Protein AF-A0AAW8AWY0-F1 (afdb_monomer)

Solvent-accessible surface area (backbone atoms only — not comparable to full-atom values): 8667 Å² total; per-residue (Å²): 107,70,68,59,27,52,51,49,50,51,48,31,72,71,70,69,56,90,53,89,58,46,64,60,28,47,52,52,50,51,52,54,46,48,56,60,53,66,75,38,95,44,86,82,72,55,54,75,87,51,47,62,56,54,51,49,51,52,47,52,49,53,52,49,50,54,49,33,58,76,64,73,65,57,78,96,64,55,76,68,54,50,47,51,55,49,53,53,48,52,55,51,47,52,66,78,65,65,70,60,69,65,55,56,53,52,51,52,51,51,53,52,52,46,49,75,68,49,43,66,62,51,43,54,48,49,55,64,54,53,59,71,55,88,72,52,74,68,56,52,53,53,52,52,70,70,73,110

Radius of gyration: 22.96 Å; Cα contacts (8 Å, |Δi|>4): 64; chains: 1; bounding box: 56×47×46 Å

Secondary structure (DSSP, 8-state):
-HHHHHHHHHHHHHH----TTHHHHHHHHHHHHHHHHHTSSSGGGS-HHHHHHHHHHHHHHHHHHHHHHHTT-SPP--HHHHHHHHHHHHHHHHHHT---HHHHHHHHHHHHHHHHHHHHHHIIIIIIIGGGS---HHHHHHHHHHH-

pLDDT: mean 85.55, std 5.66, range [60.62, 96.88]

Sequence (148 aa):
TDEKARAVLTKYIQTKQQTPEVVPALASMTDHLGERVSSYSNLKDIPEAAISEIRNDMYLSTTTFKRLDKADALPKMDDSQKKLVKDYRSSLDSFLQYIPNWVKVAVALALGLGTMVGWKRIVVTVGERIGKHHMTYGQGMSAELVAM

InterPro domains:
  IPR001204 Phosphate transporter [PF01384] (98-147)

Structure (mmCIF, N/CA/C/O backbone):
data_AF-A0AAW8AWY0-F1
#
_entry.id   AF-A0AAW8AWY0-F1
#
loop_
_atom_site.group_PDB
_atom_site.id
_atom_site.type_symbol
_atom_site.label_atom_id
_atom_site.label_alt_id
_atom_site.label_comp_id
_atom_site.label_asym_id
_atom_site.label_entity_id
_atom_site.label_seq_id
_atom_site.pdbx_PDB_ins_code
_atom_site.Cartn_x
_atom_site.Cartn_y
_atom_site.Cartn_z
_atom_site.occupancy
_atom_site.B_iso_or_equiv
_atom_site.auth_seq_id
_atom_site.auth_comp_id
_atom_site.auth_asym_id
_atom_site.auth_atom_id
_atom_site.pdbx_PDB_model_num
ATOM 1 N N . THR A 1 1 ? -23.766 0.420 8.494 1.00 60.62 1 THR A N 1
ATOM 2 C CA . THR A 1 1 ? -23.969 0.271 7.042 1.00 60.62 1 THR A CA 1
ATOM 3 C C . THR A 1 1 ? -22.631 0.421 6.364 1.00 60.62 1 THR A C 1
ATOM 5 O O . THR A 1 1 ? -21.885 1.326 6.737 1.00 60.62 1 THR A O 1
ATOM 8 N N . ASP A 1 2 ? -22.340 -0.444 5.395 1.00 75.94 2 ASP A N 1
ATOM 9 C CA . ASP A 1 2 ? -21.069 -0.481 4.653 1.00 75.94 2 ASP A CA 1
ATOM 10 C C . ASP A 1 2 ? -20.654 0.887 4.121 1.00 75.94 2 ASP A C 1
ATOM 12 O O . ASP A 1 2 ? -19.499 1.285 4.225 1.00 75.94 2 ASP A O 1
ATOM 16 N N . GLU A 1 3 ? -21.618 1.669 3.645 1.00 83.38 3 GLU A N 1
ATOM 17 C CA . GLU A 1 3 ? -21.377 3.000 3.095 1.00 83.38 3 GLU A CA 1
ATOM 18 C C . GLU A 1 3 ? -20.806 3.989 4.128 1.00 83.38 3 GLU A C 1
ATOM 20 O O . GLU A 1 3 ? -19.878 4.743 3.834 1.00 83.38 3 GLU A O 1
ATOM 25 N N . LYS A 1 4 ? -21.294 3.936 5.378 1.00 86.12 4 LYS A N 1
ATOM 26 C CA . LYS A 1 4 ? -20.761 4.760 6.476 1.00 86.12 4 LYS A CA 1
ATOM 27 C C . LYS A 1 4 ? -19.348 4.319 6.851 1.00 86.12 4 LYS A C 1
ATOM 29 O O . LYS A 1 4 ? -18.485 5.171 7.045 1.00 86.12 4 LYS A O 1
ATOM 34 N N . ALA A 1 5 ? -19.101 3.008 6.9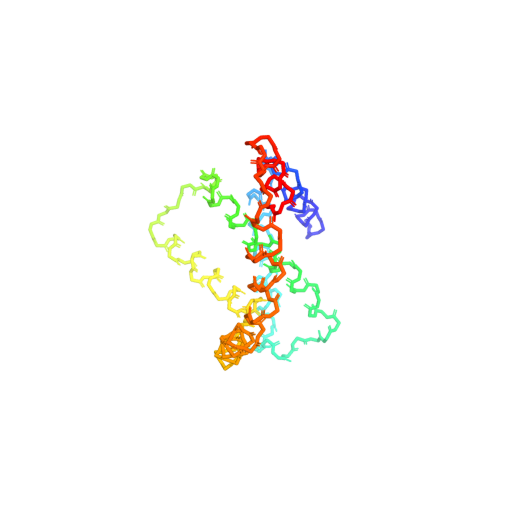14 1.00 87.25 5 ALA A N 1
ATOM 35 C CA . ALA A 1 5 ? -17.771 2.476 7.198 1.00 87.25 5 ALA A CA 1
ATOM 36 C C . ALA A 1 5 ? -16.768 2.891 6.107 1.00 87.25 5 ALA A C 1
ATOM 38 O O . ALA A 1 5 ? -15.713 3.441 6.420 1.00 87.25 5 ALA A O 1
ATOM 39 N N . ARG A 1 6 ? -17.136 2.752 4.826 1.00 88.94 6 ARG A N 1
ATOM 40 C CA . ARG A 1 6 ? -16.332 3.222 3.686 1.00 88.94 6 ARG A CA 1
ATOM 41 C C . ARG A 1 6 ? -16.022 4.713 3.777 1.00 88.94 6 ARG A C 1
ATOM 43 O O . ARG A 1 6 ? -14.871 5.100 3.575 1.00 88.94 6 ARG A O 1
ATOM 50 N N . ALA A 1 7 ? -17.008 5.551 4.101 1.00 90.56 7 ALA A N 1
ATOM 51 C CA . ALA A 1 7 ? -16.816 6.996 4.213 1.00 90.56 7 ALA A CA 1
ATOM 52 C C . ALA A 1 7 ? -15.829 7.370 5.334 1.00 90.56 7 ALA A C 1
ATOM 54 O O . ALA A 1 7 ? -14.912 8.164 5.109 1.00 90.56 7 ALA A O 1
ATOM 55 N N . VAL A 1 8 ? -15.967 6.760 6.517 1.00 89.31 8 VAL A N 1
ATOM 56 C CA . VAL A 1 8 ? -15.067 6.982 7.664 1.00 89.31 8 VAL A CA 1
ATOM 57 C C . VAL A 1 8 ? -13.635 6.568 7.324 1.00 89.31 8 VAL A C 1
ATOM 59 O O . VAL A 1 8 ? -12.696 7.338 7.540 1.00 89.31 8 VAL A O 1
ATOM 62 N N . LEU A 1 9 ? -13.458 5.383 6.735 1.00 88.56 9 LEU A N 1
ATOM 63 C CA . LEU A 1 9 ? -12.139 4.853 6.387 1.00 88.56 9 LEU A CA 1
ATOM 64 C C . LEU A 1 9 ? -11.484 5.647 5.250 1.00 88.56 9 LEU A C 1
ATOM 66 O O . LEU A 1 9 ? -10.297 5.962 5.316 1.00 88.56 9 LEU A O 1
ATOM 70 N N . THR A 1 10 ? -12.261 6.069 4.250 1.00 89.88 10 THR A N 1
ATOM 71 C CA . THR A 1 10 ? -11.778 6.946 3.172 1.00 89.88 10 THR A CA 1
ATOM 72 C C . THR A 1 10 ? -11.307 8.287 3.727 1.00 89.88 10 THR A C 1
ATOM 74 O O . THR A 1 10 ? -10.206 8.737 3.402 1.00 89.88 10 THR A O 1
ATOM 77 N N . LYS A 1 11 ? -12.090 8.901 4.623 1.00 90.62 11 LYS A N 1
ATOM 78 C CA . LYS A 1 11 ? -11.715 10.158 5.278 1.00 90.62 11 LYS A CA 1
ATOM 79 C C . LYS A 1 11 ? -10.432 9.994 6.087 1.00 90.62 11 LYS A C 1
ATOM 81 O O . LYS A 1 11 ? -9.531 10.814 5.946 1.00 90.62 11 LYS A O 1
ATOM 86 N N . TYR A 1 12 ? -10.298 8.910 6.852 1.00 88.38 12 TYR A N 1
ATOM 87 C CA . TYR A 1 12 ? -9.063 8.596 7.575 1.00 88.38 12 TYR A CA 1
ATOM 88 C C . TYR A 1 12 ? -7.855 8.454 6.633 1.00 88.38 12 TYR A C 1
ATOM 90 O O . TYR A 1 12 ? -6.772 8.979 6.907 1.00 88.38 12 TYR A O 1
ATOM 98 N N . ILE A 1 13 ? -8.028 7.798 5.482 1.00 87.25 13 ILE A N 1
ATOM 99 C CA . ILE A 1 13 ? -6.966 7.644 4.481 1.00 87.25 13 ILE A CA 1
ATOM 100 C C . ILE A 1 13 ? -6.573 8.992 3.845 1.00 87.25 13 ILE A C 1
ATOM 102 O O . ILE A 1 13 ? -5.401 9.212 3.525 1.00 87.25 13 ILE A O 1
ATOM 106 N N . GLN A 1 14 ? -7.505 9.921 3.680 1.00 88.31 14 GLN A N 1
ATOM 107 C CA . GLN A 1 14 ? -7.211 11.236 3.108 1.00 88.31 14 GLN A CA 1
ATOM 108 C C . GLN A 1 14 ? -6.582 12.186 4.132 1.00 88.31 14 GLN A C 1
ATOM 110 O O . GLN A 1 14 ? -5.531 12.769 3.874 1.00 88.31 14 GLN A O 1
ATOM 115 N N . THR A 1 15 ? -7.196 12.322 5.307 1.00 86.75 15 THR A N 1
ATOM 116 C CA . THR A 1 15 ? -6.833 13.353 6.290 1.00 86.75 15 THR A CA 1
ATOM 117 C C . THR A 1 15 ? -5.791 12.892 7.29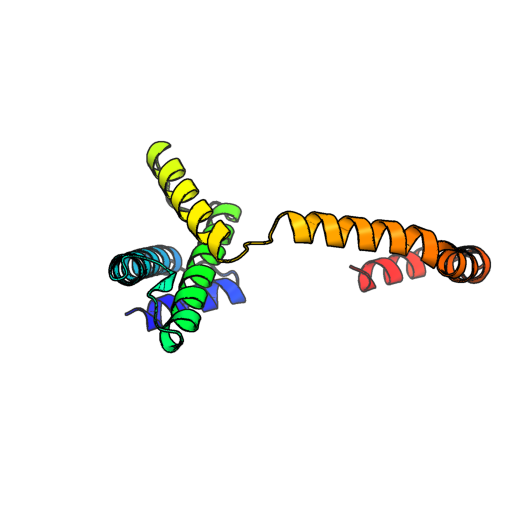8 1.00 86.75 15 THR A C 1
ATOM 119 O O . THR A 1 15 ? -5.174 13.727 7.954 1.00 86.75 15 THR A O 1
ATOM 122 N N . LYS A 1 16 ? -5.592 11.574 7.445 1.00 83.56 16 LYS A N 1
ATOM 123 C CA . LYS A 1 16 ? -4.744 10.948 8.478 1.00 83.56 16 LYS A CA 1
ATOM 124 C C . LYS A 1 16 ? -5.190 11.256 9.915 1.00 83.56 16 LYS A C 1
ATOM 126 O O . LYS A 1 16 ? -4.467 10.941 10.856 1.00 83.56 16 LYS A O 1
ATOM 131 N N . GLN A 1 17 ? -6.370 11.845 10.099 1.00 82.12 17 GLN A N 1
ATOM 132 C CA . GLN A 1 17 ? -6.912 12.170 11.414 1.00 82.12 17 GLN A CA 1
ATOM 133 C C . GLN A 1 17 ? -7.616 10.950 11.991 1.00 82.12 17 GLN A C 1
ATOM 135 O O . GLN A 1 17 ? -8.605 10.479 11.430 1.00 82.12 17 GLN A O 1
ATOM 140 N N . GLN A 1 18 ? -7.108 10.439 13.109 1.00 77.69 18 GLN A N 1
ATOM 141 C CA . GLN A 1 18 ? -7.765 9.350 13.819 1.00 77.69 18 GLN A CA 1
ATOM 142 C C . GLN A 1 18 ? -9.020 9.863 14.515 1.00 77.69 18 GLN A C 1
ATOM 144 O O . GLN A 1 18 ? -8.963 10.793 15.317 1.00 77.69 18 GLN A O 1
ATOM 149 N N . THR A 1 19 ? -10.152 9.240 14.204 1.00 83.19 19 THR A N 1
ATOM 150 C CA . THR A 1 19 ? -11.401 9.422 14.941 1.00 83.19 19 THR A CA 1
ATOM 151 C C . THR A 1 19 ? -11.725 8.135 15.705 1.00 83.19 19 THR A C 1
ATOM 153 O O . THR A 1 19 ? -11.309 7.052 15.278 1.00 83.19 19 THR A O 1
ATOM 156 N N . PRO A 1 20 ? -12.490 8.205 16.810 1.00 84.75 20 PRO A N 1
ATOM 157 C CA . PRO A 1 20 ? -12.913 7.015 17.559 1.00 84.75 20 PRO A CA 1
ATOM 158 C C . PRO A 1 20 ? -13.700 6.001 16.713 1.00 84.75 20 PRO A C 1
ATOM 160 O O . PRO A 1 20 ? -13.797 4.831 17.065 1.00 84.75 20 PRO A O 1
ATOM 163 N N . GLU A 1 21 ? -14.246 6.447 15.581 1.00 86.69 21 GLU A N 1
ATOM 164 C CA . GLU A 1 21 ? -15.044 5.648 14.653 1.00 86.69 21 GLU A CA 1
ATOM 165 C C . GLU A 1 21 ? -14.195 4.787 13.706 1.00 86.69 21 GLU A C 1
ATOM 167 O O . GLU A 1 21 ? -14.720 3.838 13.131 1.00 86.69 21 GLU A O 1
ATOM 172 N N . VAL A 1 22 ? -12.893 5.070 13.544 1.00 86.69 22 VAL A N 1
ATOM 173 C CA . VAL A 1 22 ? -12.038 4.377 12.559 1.00 86.69 22 VAL A CA 1
ATOM 174 C C . VAL A 1 22 ? -11.890 2.890 12.881 1.00 86.69 22 VAL A C 1
ATOM 176 O O . VAL A 1 22 ? -12.030 2.054 11.990 1.00 86.69 22 VAL A O 1
ATOM 179 N N . VAL A 1 23 ? -11.627 2.542 14.145 1.00 86.75 23 VAL A N 1
ATOM 180 C CA . VAL A 1 23 ? -11.427 1.141 14.557 1.00 86.75 23 VAL A CA 1
ATOM 181 C C . VAL A 1 23 ? -12.735 0.332 14.468 1.00 86.75 23 VAL A C 1
ATOM 183 O O . VAL A 1 23 ? -12.713 -0.736 13.854 1.00 86.75 23 VAL A O 1
ATOM 186 N N . PRO A 1 24 ? -13.891 0.821 14.967 1.00 89.25 24 PRO A N 1
ATOM 187 C CA . PRO A 1 24 ? -15.180 0.157 14.754 1.00 89.25 24 PRO A CA 1
ATOM 188 C C . PRO A 1 24 ? -15.582 0.042 13.278 1.00 89.25 24 PRO A C 1
ATOM 190 O O . PRO A 1 24 ? -16.081 -1.002 12.860 1.00 89.25 24 PRO A O 1
ATOM 193 N N . ALA A 1 25 ? -15.340 1.082 12.470 1.00 88.81 25 ALA A N 1
ATOM 194 C CA . ALA A 1 25 ? -15.624 1.048 11.036 1.00 88.81 25 ALA A CA 1
ATOM 195 C C . ALA A 1 25 ? -14.785 -0.019 10.320 1.00 88.81 25 ALA A C 1
ATOM 197 O O . ALA A 1 25 ? -15.296 -0.733 9.459 1.00 88.81 25 ALA A O 1
ATOM 198 N N . LEU A 1 26 ? -13.515 -0.166 10.706 1.00 87.94 26 LEU A N 1
ATOM 199 C CA . LEU A 1 26 ? -12.634 -1.199 10.172 1.00 87.94 26 LEU A CA 1
ATOM 200 C C . LEU A 1 26 ? -13.096 -2.609 10.553 1.00 87.94 26 LEU A C 1
ATOM 202 O O . LEU A 1 26 ? -13.071 -3.501 9.704 1.00 87.94 26 LEU A O 1
ATOM 206 N N . ALA A 1 27 ? -13.534 -2.806 11.799 1.00 87.69 27 ALA A N 1
ATOM 207 C CA . ALA A 1 27 ? -14.070 -4.083 12.260 1.00 87.69 27 ALA A CA 1
ATOM 208 C C . ALA A 1 27 ? -15.328 -4.473 11.469 1.00 87.69 27 ALA A C 1
ATOM 210 O O . ALA A 1 27 ? -15.372 -5.556 10.895 1.00 87.69 27 ALA A O 1
ATOM 211 N N . SER A 1 28 ? -16.293 -3.554 11.348 1.00 90.56 28 SER A N 1
ATOM 212 C CA . SER A 1 28 ? -17.518 -3.774 10.567 1.00 90.56 28 SER A CA 1
ATOM 213 C C . SER A 1 28 ? -17.219 -4.070 9.096 1.00 90.56 28 SER A C 1
ATOM 215 O O . SER A 1 28 ? -17.781 -5.005 8.539 1.00 90.56 28 SER A O 1
ATOM 217 N N . MET A 1 29 ? -16.299 -3.332 8.465 1.00 90.25 29 MET A N 1
ATOM 218 C CA . MET A 1 29 ? -15.963 -3.582 7.061 1.00 90.25 29 MET A CA 1
ATOM 219 C C . MET A 1 29 ? -15.223 -4.908 6.856 1.00 90.25 29 MET A C 1
ATOM 221 O O . MET A 1 29 ? -15.388 -5.545 5.823 1.00 90.25 29 MET A O 1
ATOM 225 N N . THR A 1 30 ? -14.410 -5.330 7.825 1.00 88.31 30 THR A N 1
ATOM 226 C CA . THR A 1 30 ? -13.710 -6.622 7.775 1.00 88.31 30 THR A CA 1
ATOM 227 C C . THR A 1 30 ? -14.690 -7.786 7.900 1.00 88.31 30 THR A C 1
ATOM 229 O O . THR A 1 30 ? -14.564 -8.755 7.156 1.00 88.31 30 THR A O 1
ATOM 232 N N . ASP A 1 31 ? -15.684 -7.663 8.779 1.00 89.19 31 ASP A N 1
ATOM 233 C CA . ASP A 1 31 ? -16.743 -8.657 8.965 1.00 89.19 31 ASP A CA 1
ATOM 234 C C . ASP A 1 31 ? -17.605 -8.809 7.699 1.00 89.19 31 ASP A C 1
ATOM 236 O O . ASP A 1 31 ? -17.681 -9.892 7.119 1.00 89.19 31 ASP A O 1
ATOM 240 N N . HIS A 1 32 ? -18.125 -7.695 7.165 1.00 88.62 32 HIS A N 1
ATOM 241 C CA . HIS A 1 32 ? -18.905 -7.698 5.922 1.00 88.62 32 HIS A CA 1
ATOM 242 C C . HIS A 1 32 ? -18.100 -8.180 4.707 1.00 88.62 32 HIS A C 1
ATOM 244 O O . HIS A 1 32 ? -18.633 -8.874 3.838 1.00 88.62 32 HIS A O 1
ATOM 250 N N . LEU A 1 33 ? -16.806 -7.847 4.624 1.00 87.38 33 LEU A N 1
ATOM 251 C CA . LEU A 1 33 ? -15.935 -8.366 3.569 1.00 87.38 33 LEU A CA 1
ATOM 252 C C . LEU A 1 33 ? -15.765 -9.886 3.691 1.00 87.38 33 LEU A C 1
ATOM 254 O O . LEU A 1 33 ? -15.817 -10.577 2.677 1.00 87.38 33 LEU A O 1
ATOM 258 N N . GLY A 1 34 ? -15.600 -10.408 4.909 1.00 86.25 34 GLY A N 1
ATOM 259 C CA . GLY A 1 34 ? -15.519 -11.845 5.168 1.00 86.25 34 GLY A CA 1
ATOM 260 C C . GLY A 1 34 ? -16.799 -12.580 4.768 1.00 86.25 34 GLY A C 1
ATOM 261 O O . GLY A 1 34 ? -16.735 -13.580 4.054 1.00 86.25 34 GLY A O 1
ATOM 262 N N . GLU A 1 35 ? -17.963 -12.051 5.142 1.00 87.62 35 GLU A N 1
ATOM 263 C CA . GLU A 1 35 ? -19.268 -12.607 4.766 1.00 87.62 35 GLU A CA 1
ATOM 264 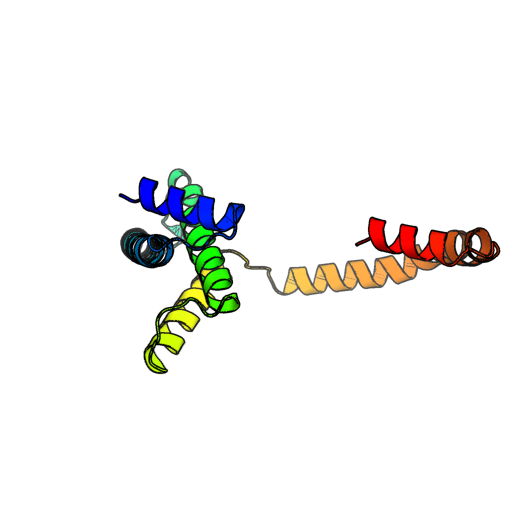C C . GLU A 1 35 ? -19.446 -12.628 3.238 1.00 87.62 35 GLU A C 1
ATOM 266 O O . GLU A 1 35 ? -19.735 -13.669 2.645 1.00 87.62 35 GLU A O 1
ATOM 271 N N . ARG A 1 36 ? -19.149 -11.512 2.562 1.00 84.75 36 ARG A N 1
ATOM 272 C CA . ARG A 1 36 ? -19.234 -11.425 1.097 1.00 84.75 36 ARG A CA 1
ATOM 273 C C . ARG A 1 36 ? -18.271 -12.372 0.396 1.00 84.75 36 ARG A C 1
ATOM 275 O O . ARG A 1 36 ? -18.666 -13.016 -0.568 1.00 84.75 36 ARG A O 1
ATOM 282 N N . VAL A 1 37 ? -17.023 -12.471 0.847 1.00 83.81 37 VAL A N 1
ATOM 283 C CA . VAL A 1 37 ? -16.027 -13.352 0.216 1.00 83.81 37 VAL A CA 1
ATOM 284 C C . VAL A 1 37 ? -16.337 -14.825 0.491 1.00 83.81 37 VAL A C 1
ATOM 286 O O . VAL A 1 37 ? -16.202 -15.635 -0.418 1.00 83.81 37 VAL A O 1
ATOM 289 N N . SER A 1 38 ? -16.809 -15.172 1.693 1.00 84.75 38 SER A N 1
ATOM 290 C CA . SER A 1 38 ? -17.180 -16.553 2.052 1.00 84.75 38 SER A CA 1
ATOM 291 C C . SER A 1 38 ? -18.413 -17.074 1.312 1.00 84.75 38 SER A C 1
ATOM 293 O O . SER A 1 38 ? -18.557 -18.286 1.154 1.00 84.75 38 SER A O 1
ATOM 295 N N . SER A 1 39 ? -19.269 -16.179 0.807 1.00 86.00 39 SER A N 1
ATOM 296 C CA . SER A 1 39 ? -20.391 -16.561 -0.058 1.00 86.00 39 SER A CA 1
ATOM 297 C C . SER A 1 39 ? -19.950 -17.174 -1.397 1.00 86.00 39 SER A C 1
ATOM 299 O O . SER A 1 39 ? -20.729 -17.889 -2.027 1.00 86.00 39 SER A O 1
ATOM 301 N N . TYR A 1 40 ? -18.697 -16.952 -1.813 1.00 84.00 40 TYR A N 1
ATOM 302 C CA . TYR A 1 40 ? -18.120 -17.525 -3.028 1.00 84.00 40 TYR A CA 1
ATOM 303 C C . TYR A 1 40 ? -17.133 -18.645 -2.678 1.00 84.00 40 TYR A C 1
ATOM 305 O O . TYR A 1 40 ? -16.212 -18.455 -1.886 1.00 84.00 40 TYR A O 1
ATOM 313 N N . SER A 1 41 ? -17.288 -19.819 -3.299 1.00 77.50 41 SER A N 1
ATOM 314 C CA . SER A 1 41 ? -16.388 -20.960 -3.066 1.00 77.50 41 SER A CA 1
ATOM 315 C C . SER A 1 41 ? -14.981 -20.722 -3.618 1.00 77.50 41 SER A C 1
ATOM 317 O O . SER A 1 41 ? -14.003 -21.103 -2.978 1.00 77.50 41 SER A O 1
ATOM 319 N N . ASN A 1 42 ? -14.860 -20.063 -4.776 1.00 79.00 42 ASN A N 1
ATOM 320 C CA . ASN A 1 42 ? -13.591 -19.551 -5.278 1.00 79.00 42 ASN A CA 1
ATOM 321 C C . ASN A 1 42 ? -13.689 -18.068 -5.624 1.00 79.00 42 ASN A C 1
ATOM 323 O O . ASN A 1 42 ? -14.692 -17.577 -6.130 1.00 79.00 42 ASN A O 1
ATOM 327 N N . LEU A 1 43 ? -12.560 -17.373 -5.495 1.00 71.25 43 LEU A N 1
ATOM 328 C CA . LEU A 1 43 ? -12.408 -15.976 -5.922 1.00 71.25 43 LEU A CA 1
ATOM 329 C C . LEU A 1 43 ? -12.652 -15.769 -7.431 1.00 71.25 43 LEU A C 1
ATOM 331 O O . LEU A 1 43 ? -12.910 -14.649 -7.859 1.00 71.25 43 LEU A O 1
ATOM 335 N N . LYS A 1 44 ? -12.562 -16.835 -8.240 1.00 78.19 44 LYS A N 1
ATOM 336 C CA . LYS A 1 44 ? -12.873 -16.816 -9.680 1.00 78.19 44 LYS A CA 1
ATOM 337 C C . LYS A 1 44 ? -14.374 -16.790 -9.969 1.00 78.19 44 LYS A C 1
ATOM 339 O O . LYS A 1 44 ? -14.757 -16.429 -11.074 1.00 78.19 44 LYS A O 1
ATOM 344 N N . ASP A 1 45 ? -15.188 -17.163 -8.986 1.00 83.06 45 ASP A N 1
ATOM 345 C CA . ASP A 1 45 ? -16.640 -17.272 -9.119 1.00 83.06 45 ASP A CA 1
ATOM 346 C C . ASP A 1 45 ? -17.335 -15.929 -8.818 1.00 83.06 45 ASP A C 1
ATOM 348 O O . ASP A 1 45 ? -18.556 -15.815 -8.908 1.00 83.06 45 ASP A O 1
ATOM 352 N N . ILE A 1 46 ? -16.556 -14.897 -8.466 1.00 82.62 46 ILE A N 1
ATOM 353 C CA . ILE A 1 46 ? -17.050 -13.544 -8.218 1.00 82.62 46 ILE A CA 1
ATOM 354 C C . ILE A 1 46 ? -17.477 -12.911 -9.555 1.00 82.62 46 ILE A C 1
ATOM 356 O O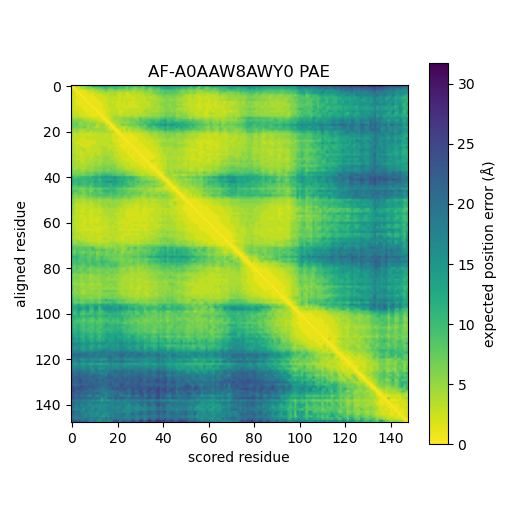 . ILE A 1 46 ? -16.650 -12.803 -10.465 1.00 82.62 46 ILE A O 1
ATOM 360 N N . PRO A 1 47 ? -18.726 -12.420 -9.677 1.00 84.94 47 PRO A N 1
ATOM 361 C CA . PRO A 1 47 ? -19.194 -11.737 -10.879 1.00 84.94 47 PRO A CA 1
ATOM 362 C C . PRO A 1 47 ? -18.350 -10.500 -11.191 1.00 84.94 47 PRO A C 1
ATOM 364 O O . PRO A 1 47 ? -18.075 -9.707 -10.290 1.00 84.94 47 PRO A O 1
ATOM 367 N N . GLU A 1 48 ? -18.020 -10.269 -12.466 1.00 83.62 48 GLU A N 1
ATOM 368 C CA . GLU A 1 48 ? -17.188 -9.128 -12.893 1.00 83.62 48 GLU A CA 1
ATOM 369 C C . GLU A 1 48 ? -17.693 -7.775 -12.371 1.00 83.62 48 GLU A C 1
ATOM 371 O O . GLU A 1 48 ? -16.898 -6.936 -11.945 1.00 83.62 48 GLU A O 1
ATOM 376 N N . ALA A 1 49 ? -19.017 -7.598 -12.308 1.00 85.88 49 ALA A N 1
ATOM 377 C CA . ALA A 1 49 ? -19.651 -6.396 -11.771 1.00 85.88 49 ALA A CA 1
ATOM 378 C C . ALA A 1 49 ? -19.308 -6.131 -10.289 1.00 85.88 49 ALA A C 1
ATOM 380 O O . ALA A 1 49 ? -19.206 -4.978 -9.879 1.00 85.88 49 ALA A O 1
ATOM 381 N N . ALA A 1 50 ? -19.089 -7.181 -9.491 1.00 84.19 50 ALA A N 1
ATOM 382 C CA . ALA A 1 50 ? -18.790 -7.083 -8.062 1.00 84.19 50 ALA A CA 1
ATOM 383 C C . ALA A 1 50 ? -17.281 -7.035 -7.754 1.00 84.19 50 ALA A C 1
ATOM 385 O O . ALA A 1 50 ? -16.895 -6.620 -6.658 1.00 84.19 50 ALA A O 1
ATOM 386 N N . ILE A 1 51 ? -16.415 -7.423 -8.704 1.00 85.19 51 ILE A N 1
ATOM 387 C CA . ILE A 1 51 ? -14.955 -7.490 -8.503 1.00 85.19 51 ILE A CA 1
ATOM 388 C C . ILE A 1 51 ? -14.392 -6.133 -8.078 1.00 85.19 51 ILE A C 1
ATOM 390 O O . ILE A 1 51 ? -13.596 -6.060 -7.140 1.00 85.19 51 ILE A O 1
ATOM 394 N N . SER A 1 52 ? -14.799 -5.058 -8.759 1.00 86.12 52 SER A N 1
ATOM 395 C CA . SER A 1 52 ? -14.294 -3.707 -8.484 1.00 86.12 52 SER A CA 1
ATOM 396 C C . SER A 1 52 ? -14.614 -3.271 -7.052 1.00 86.12 52 SER A C 1
ATOM 398 O O . SER A 1 52 ? -13.731 -2.818 -6.324 1.00 86.12 52 SER A O 1
ATOM 400 N N . GLU A 1 53 ? -15.854 -3.481 -6.606 1.00 87.25 53 GLU A N 1
ATOM 401 C CA . GLU A 1 53 ? -16.284 -3.107 -5.259 1.00 87.25 53 GLU A CA 1
ATOM 402 C C . GLU A 1 53 ? -15.563 -3.909 -4.175 1.00 87.25 53 GLU A C 1
ATOM 404 O O . GLU A 1 53 ? -15.034 -3.324 -3.233 1.00 87.25 53 GLU A O 1
ATOM 409 N N . ILE A 1 54 ? -15.481 -5.235 -4.331 1.00 87.75 54 ILE A N 1
ATOM 410 C CA . ILE A 1 54 ? -14.790 -6.112 -3.375 1.00 87.75 54 ILE A CA 1
ATOM 411 C C . ILE A 1 54 ? -13.308 -5.740 -3.285 1.00 87.75 54 ILE A C 1
ATOM 413 O O . ILE A 1 54 ? -12.744 -5.663 -2.191 1.00 87.75 54 ILE A O 1
ATOM 417 N N . ARG A 1 55 ? -12.666 -5.458 -4.425 1.00 87.38 55 ARG A N 1
ATOM 418 C CA . ARG A 1 55 ? -11.264 -5.033 -4.458 1.00 87.38 55 ARG A CA 1
ATOM 419 C C . ARG A 1 55 ? -11.064 -3.693 -3.751 1.00 87.38 55 ARG A C 1
ATOM 421 O O . ARG A 1 55 ? -10.091 -3.551 -3.012 1.00 87.38 55 ARG A O 1
ATOM 428 N N . ASN A 1 56 ? -11.968 -2.736 -3.954 1.00 88.44 56 ASN A N 1
ATOM 429 C CA . ASN A 1 56 ? -11.911 -1.431 -3.296 1.00 88.44 56 ASN A CA 1
ATOM 430 C C . ASN A 1 56 ? -12.075 -1.558 -1.777 1.00 88.44 56 ASN A C 1
ATOM 432 O O . ASN A 1 56 ? -11.292 -0.968 -1.034 1.00 88.44 56 ASN A O 1
ATOM 436 N N . ASP A 1 57 ? -13.015 -2.380 -1.311 1.00 89.31 57 ASP A N 1
ATOM 437 C CA . ASP A 1 57 ? -13.222 -2.637 0.119 1.00 89.31 57 ASP A CA 1
ATOM 438 C C . ASP A 1 57 ? -12.006 -3.307 0.756 1.00 89.31 57 ASP A C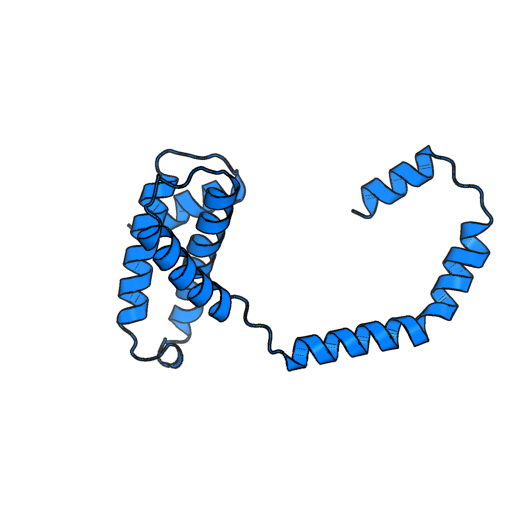 1
ATOM 440 O O . ASP A 1 57 ? -11.506 -2.876 1.798 1.00 89.31 57 ASP A O 1
ATOM 444 N N . MET A 1 58 ? -11.466 -4.325 0.089 1.00 88.81 58 MET A N 1
ATOM 445 C CA . MET A 1 58 ? -10.262 -5.014 0.536 1.00 88.81 58 MET A CA 1
ATOM 446 C C . MET A 1 58 ? -9.055 -4.067 0.580 1.00 88.81 58 MET A C 1
ATOM 448 O O . MET A 1 58 ? -8.263 -4.113 1.527 1.00 88.81 58 MET A O 1
ATOM 452 N N . TYR A 1 59 ? -8.933 -3.164 -0.401 1.00 88.44 59 TYR A N 1
ATOM 453 C CA . TYR A 1 59 ? -7.894 -2.137 -0.429 1.00 88.44 59 TYR A CA 1
ATOM 454 C C . TYR A 1 59 ? -8.053 -1.141 0.722 1.00 88.44 59 TYR A C 1
ATOM 456 O O . TYR A 1 59 ? -7.085 -0.884 1.442 1.00 88.44 59 TYR A O 1
ATOM 464 N N . LEU A 1 60 ? -9.259 -0.615 0.947 1.00 89.75 60 LEU A N 1
ATOM 465 C CA . LEU A 1 60 ? -9.548 0.310 2.045 1.00 89.75 60 LEU A CA 1
ATOM 466 C C . LEU A 1 60 ? -9.270 -0.332 3.410 1.00 89.75 60 LEU A C 1
ATOM 468 O O . LEU A 1 60 ? -8.636 0.297 4.259 1.00 89.75 60 LEU A O 1
ATOM 472 N N . SER A 1 61 ? -9.671 -1.590 3.614 1.00 90.00 61 SER A N 1
ATOM 473 C CA . SER A 1 61 ? -9.409 -2.319 4.861 1.00 90.00 61 SER A CA 1
ATOM 474 C C . SER A 1 61 ? -7.904 -2.515 5.085 1.00 90.00 61 SER A C 1
ATOM 476 O O . SER A 1 61 ? -7.359 -2.079 6.101 1.00 90.00 61 SER A O 1
ATOM 478 N N . THR A 1 62 ? -7.189 -3.055 4.092 1.00 88.62 62 THR A N 1
ATOM 479 C CA . THR A 1 62 ? -5.749 -3.354 4.203 1.00 88.62 62 THR A CA 1
ATOM 480 C C . THR A 1 62 ? -4.902 -2.094 4.396 1.00 88.62 62 THR A C 1
ATOM 482 O O . THR A 1 62 ? -3.962 -2.073 5.198 1.00 88.62 62 THR A O 1
ATOM 485 N N . THR A 1 63 ? -5.234 -1.011 3.691 1.00 88.12 63 THR A N 1
ATOM 486 C CA . THR A 1 63 ? -4.524 0.270 3.818 1.00 88.12 63 THR A CA 1
ATOM 487 C C . THR A 1 63 ? -4.813 0.968 5.140 1.00 88.12 63 THR A C 1
ATOM 489 O O . THR A 1 63 ? -3.883 1.515 5.737 1.00 88.12 63 THR A O 1
ATOM 492 N N . THR A 1 64 ? -6.053 0.912 5.633 1.00 88.88 64 THR A N 1
ATOM 493 C CA . THR A 1 64 ? -6.399 1.434 6.961 1.00 88.88 64 THR A CA 1
ATOM 494 C C . THR A 1 64 ? -5.659 0.657 8.044 1.00 88.88 64 THR A C 1
ATOM 496 O O . THR A 1 64 ? -4.981 1.278 8.861 1.00 88.88 64 THR A O 1
ATOM 499 N N . PHE A 1 65 ? -5.668 -0.681 7.990 1.00 88.06 65 PHE A N 1
ATOM 500 C CA . PHE A 1 65 ? -4.877 -1.526 8.891 1.00 88.06 65 PHE A CA 1
ATOM 501 C C . PHE A 1 65 ? -3.394 -1.147 8.875 1.00 88.06 65 PHE A C 1
ATOM 503 O O . PHE A 1 65 ? -2.820 -0.898 9.930 1.00 88.06 65 PHE A O 1
ATOM 510 N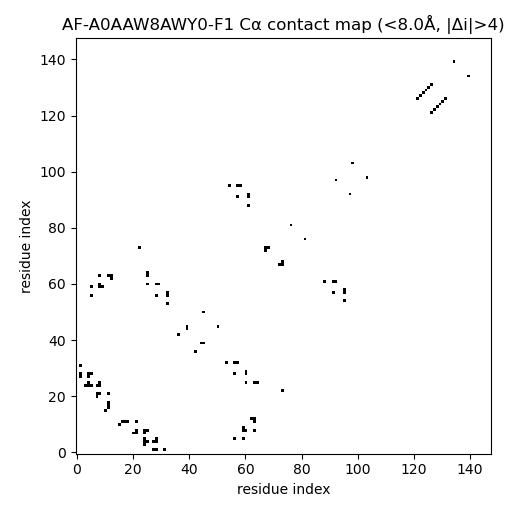 N . LYS A 1 66 ? -2.773 -1.032 7.689 1.00 87.38 66 LYS A N 1
ATOM 511 C CA . LYS A 1 66 ? -1.353 -0.645 7.551 1.00 87.38 66 LYS A CA 1
ATOM 512 C C . LYS A 1 66 ? -1.033 0.680 8.239 1.00 87.38 66 LYS A C 1
ATOM 514 O O . LYS A 1 66 ? 0.064 0.867 8.755 1.00 87.38 66 LYS A O 1
ATOM 519 N N . ARG A 1 67 ? -1.962 1.631 8.170 1.00 87.50 67 ARG A N 1
ATOM 520 C CA . ARG A 1 67 ? -1.777 2.966 8.737 1.00 87.50 67 ARG A CA 1
ATOM 521 C C . ARG A 1 67 ? -1.987 2.990 10.240 1.00 87.50 67 ARG A C 1
ATOM 523 O O . ARG A 1 67 ? -1.201 3.641 10.914 1.00 87.50 67 ARG A O 1
ATOM 530 N N . LEU A 1 68 ? -2.999 2.287 10.743 1.00 86.75 68 LEU A N 1
ATOM 531 C CA . LEU A 1 68 ? -3.233 2.157 12.180 1.00 86.75 68 LEU A CA 1
ATOM 532 C C . LEU A 1 68 ? -2.078 1.428 12.867 1.00 86.75 68 LEU A C 1
ATOM 534 O O . LEU A 1 68 ? -1.645 1.873 13.923 1.00 86.75 68 LEU A O 1
ATOM 538 N N . ASP A 1 69 ? -1.553 0.378 12.230 1.00 86.00 69 ASP A N 1
ATOM 539 C CA . ASP A 1 69 ? -0.372 -0.361 12.685 1.00 86.00 69 ASP A CA 1
ATOM 540 C C . ASP A 1 69 ? 0.855 0.556 12.767 1.00 86.00 69 ASP A C 1
ATOM 542 O O . ASP A 1 69 ? 1.479 0.681 13.811 1.00 86.00 69 ASP A O 1
ATOM 546 N N . LYS A 1 70 ? 1.133 1.323 11.702 1.00 85.62 70 LYS A N 1
ATOM 547 C CA . LYS A 1 70 ? 2.237 2.297 11.689 1.00 85.62 70 LYS A CA 1
ATOM 548 C C . LYS A 1 70 ? 2.069 3.439 12.706 1.00 85.62 70 LYS A C 1
ATOM 550 O O . LYS A 1 70 ? 3.052 4.085 13.051 1.00 85.62 70 LYS A O 1
ATOM 555 N N . ALA A 1 71 ? 0.839 3.740 13.110 1.00 83.75 71 ALA A N 1
ATOM 556 C CA . ALA A 1 7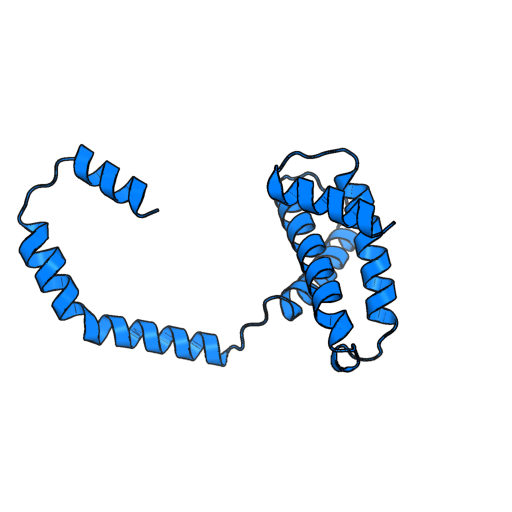1 ? 0.521 4.798 14.062 1.00 83.75 71 ALA A CA 1
ATOM 557 C C . ALA A 1 71 ? 0.374 4.286 15.507 1.00 83.75 71 ALA A C 1
ATOM 559 O O . ALA A 1 71 ? -0.086 5.053 16.348 1.00 83.75 71 ALA A O 1
ATOM 560 N N . ASP A 1 72 ? 0.689 3.010 15.774 1.00 81.56 72 ASP A N 1
ATOM 561 C CA . ASP A 1 72 ? 0.521 2.347 17.078 1.00 81.56 72 ASP A CA 1
ATOM 562 C C . ASP A 1 72 ? -0.886 2.523 17.689 1.00 81.56 72 ASP A C 1
ATOM 564 O O . ASP A 1 72 ? -1.075 2.530 18.904 1.00 81.56 72 ASP A O 1
ATOM 568 N N . ALA A 1 73 ? -1.901 2.665 16.833 1.00 80.88 73 ALA A N 1
ATOM 569 C CA . ALA A 1 73 ? -3.277 2.973 17.228 1.00 80.88 73 ALA A CA 1
ATOM 570 C C . ALA A 1 73 ? -4.224 1.777 17.101 1.00 80.88 73 ALA A C 1
ATOM 572 O O . ALA A 1 73 ? -5.448 1.921 17.160 1.00 80.88 73 ALA A O 1
ATOM 573 N N . LEU A 1 74 ? -3.664 0.588 16.888 1.00 79.50 74 LEU A N 1
ATOM 574 C CA . LEU A 1 74 ? -4.420 -0.647 16.979 1.00 79.50 74 LEU A CA 1
ATOM 575 C C . LEU A 1 74 ? -4.729 -0.960 18.451 1.00 79.50 74 LEU A C 1
ATOM 577 O O . LEU A 1 74 ? -3.907 -0.693 19.333 1.00 79.50 74 LEU A O 1
ATOM 581 N N . PRO A 1 75 ? -5.903 -1.544 18.741 1.00 80.44 75 PRO A N 1
ATOM 582 C CA . PRO A 1 75 ? -6.196 -2.028 20.080 1.00 80.44 75 PRO A CA 1
ATOM 583 C C . PRO A 1 75 ? -5.155 -3.070 20.508 1.00 80.44 75 PRO A C 1
ATOM 585 O O . PRO A 1 75 ? -4.589 -3.785 19.678 1.00 80.44 75 PRO A O 1
ATOM 588 N N . LYS A 1 76 ? -4.901 -3.167 21.818 1.00 82.38 76 LYS A N 1
ATOM 589 C CA . LYS A 1 76 ? -3.992 -4.182 22.361 1.00 82.38 76 LYS A CA 1
ATOM 590 C C . LYS A 1 76 ? -4.543 -5.571 22.042 1.00 82.38 76 LYS A C 1
ATOM 592 O O . LYS A 1 76 ? -5.620 -5.929 22.507 1.00 82.38 76 LYS A O 1
ATOM 597 N N . MET A 1 77 ? -3.783 -6.321 21.256 1.00 82.62 77 MET A N 1
ATOM 598 C CA . MET A 1 77 ? -4.071 -7.698 20.869 1.00 82.62 77 MET A CA 1
ATOM 599 C C . MET A 1 77 ? -3.061 -8.637 21.523 1.00 82.62 77 MET A C 1
ATOM 601 O O . MET A 1 77 ? -1.895 -8.264 21.709 1.00 82.62 77 MET A O 1
ATOM 605 N N . ASP A 1 78 ? -3.496 -9.852 21.837 1.00 87.94 78 ASP A N 1
ATOM 606 C CA . ASP A 1 78 ? -2.591 -10.932 22.222 1.00 87.94 78 ASP A CA 1
ATOM 607 C C . ASP A 1 78 ? -1.747 -11.415 21.019 1.00 87.94 78 ASP A C 1
ATOM 609 O O . ASP A 1 78 ? -1.988 -11.049 19.862 1.00 87.94 78 ASP A O 1
ATOM 613 N N . ASP A 1 79 ? -0.723 -12.230 21.275 1.00 85.31 79 ASP A N 1
ATOM 614 C CA . ASP A 1 79 ? 0.184 -12.696 20.219 1.00 85.31 79 ASP A CA 1
ATOM 615 C C . ASP A 1 79 ? -0.500 -13.627 19.200 1.00 85.31 79 ASP A C 1
ATOM 617 O O . ASP A 1 79 ? -0.116 -13.655 18.027 1.00 85.31 79 ASP A O 1
ATOM 621 N N . SER A 1 80 ? -1.549 -14.347 19.607 1.00 86.38 80 SER A N 1
ATOM 622 C CA . SER A 1 80 ? -2.333 -15.210 18.718 1.00 86.38 80 SER A CA 1
ATOM 623 C C . SER A 1 80 ? -3.225 -14.395 17.773 1.00 86.38 80 SER A C 1
ATOM 625 O O . SER A 1 80 ? -3.251 -14.649 16.569 1.00 86.38 80 SER A O 1
ATOM 627 N N . GLN A 1 81 ? -3.865 -13.342 18.281 1.00 84.38 81 GLN A N 1
ATOM 628 C CA . GLN A 1 81 ? -4.678 -12.383 17.543 1.00 84.38 81 GLN A CA 1
ATOM 629 C C . GLN A 1 81 ? -3.825 -11.602 16.546 1.00 84.38 81 GLN A C 1
ATOM 631 O O . GLN A 1 81 ? -4.200 -11.477 15.381 1.00 84.38 81 GLN A O 1
ATOM 636 N N . LYS A 1 82 ? -2.636 -11.144 16.959 1.00 84.94 82 LYS A N 1
ATOM 637 C CA . LYS A 1 82 ? -1.681 -10.496 16.046 1.00 84.94 82 LYS A CA 1
ATOM 638 C C . LYS A 1 82 ? -1.300 -11.409 14.889 1.00 84.94 82 LYS A C 1
ATOM 640 O O . LYS A 1 82 ? -1.244 -10.953 13.747 1.00 84.94 82 LYS A O 1
ATOM 645 N N . LYS A 1 83 ? -1.047 -12.693 15.166 1.00 87.94 83 LYS A N 1
ATOM 646 C CA . LYS A 1 83 ? -0.726 -13.675 14.126 1.00 87.94 83 LYS A CA 1
ATOM 647 C C . LYS A 1 83 ? -1.895 -13.861 13.157 1.00 87.94 83 LYS A C 1
ATOM 649 O O . LYS A 1 83 ? -1.688 -13.754 11.954 1.00 87.94 83 LYS A O 1
ATOM 654 N N . LEU A 1 84 ? -3.114 -14.038 13.668 1.00 86.69 84 LEU A N 1
ATOM 655 C CA . LEU A 1 84 ? -4.322 -14.175 12.846 1.00 86.69 84 LEU A CA 1
ATOM 656 C C . LEU A 1 84 ? -4.555 -12.958 11.941 1.00 86.69 84 LEU A C 1
ATOM 658 O O . LEU A 1 84 ? -4.766 -13.110 10.740 1.00 86.69 84 LEU A O 1
ATOM 662 N N . VAL A 1 85 ? -4.458 -11.744 12.492 1.00 85.62 85 VAL A N 1
ATOM 663 C CA . VAL A 1 85 ? -4.610 -10.500 11.721 1.00 85.62 85 VAL A CA 1
ATOM 664 C C . VAL A 1 85 ? -3.516 -10.377 10.660 1.00 85.62 85 VAL A C 1
ATOM 666 O O . VAL A 1 85 ? -3.790 -9.967 9.530 1.00 85.62 85 VAL A O 1
ATOM 669 N N . LYS A 1 86 ? -2.278 -10.767 10.985 1.00 86.75 86 LYS A N 1
ATOM 670 C CA . LYS A 1 86 ? -1.159 -10.770 10.037 1.00 86.75 86 LYS A CA 1
ATOM 671 C C . LYS A 1 86 ? -1.379 -11.757 8.890 1.00 86.75 86 LYS A C 1
ATOM 673 O O . LYS A 1 86 ? -1.143 -11.388 7.741 1.00 86.75 86 LYS A O 1
ATOM 678 N N . ASP A 1 87 ? -1.844 -12.968 9.181 1.00 88.31 87 ASP A N 1
ATOM 679 C CA . ASP A 1 87 ? -2.103 -14.005 8.177 1.00 88.31 87 ASP A CA 1
ATOM 680 C C . ASP A 1 87 ? -3.271 -13.608 7.257 1.00 88.31 87 ASP A C 1
ATOM 682 O O . ASP A 1 87 ? -3.160 -13.695 6.028 1.00 88.31 87 ASP A O 1
ATOM 686 N N . TYR A 1 88 ? -4.350 -13.069 7.838 1.00 86.00 88 TYR A N 1
ATOM 687 C CA . TYR A 1 88 ? -5.469 -12.484 7.095 1.00 86.00 88 TYR A CA 1
ATOM 688 C C . TYR A 1 88 ? -4.981 -11.397 6.136 1.00 86.00 88 TYR A C 1
ATOM 690 O O . TYR A 1 88 ? -5.187 -11.472 4.925 1.00 86.00 88 TYR A O 1
ATOM 698 N N . ARG A 1 89 ? -4.238 -10.422 6.661 1.00 84.81 89 ARG A N 1
ATOM 699 C CA . ARG A 1 89 ? -3.700 -9.312 5.879 1.00 84.81 89 ARG A CA 1
ATOM 700 C C . ARG A 1 89 ? -2.757 -9.788 4.771 1.00 84.81 89 ARG A C 1
ATOM 702 O O . ARG A 1 89 ? -2.846 -9.292 3.653 1.00 84.81 89 ARG A O 1
ATOM 709 N N . SER A 1 90 ? -1.866 -10.735 5.062 1.00 86.12 90 SER A N 1
ATOM 710 C CA . SER A 1 90 ? -0.945 -11.306 4.072 1.00 86.12 90 SER A CA 1
ATOM 711 C C . SER A 1 90 ? -1.704 -11.958 2.915 1.00 86.12 90 SER A C 1
ATOM 713 O O . SER A 1 90 ? -1.289 -11.846 1.761 1.00 86.12 90 SER A O 1
ATOM 715 N N . SER A 1 91 ? -2.833 -12.601 3.211 1.00 84.75 91 SER A N 1
ATOM 716 C CA . SER A 1 91 ? -3.702 -13.210 2.204 1.00 84.75 91 SER A CA 1
ATOM 717 C C . SER A 1 91 ? -4.366 -12.152 1.314 1.00 84.75 91 SER A C 1
ATOM 719 O O . SER A 1 91 ? -4.334 -12.281 0.089 1.00 84.75 91 SER A O 1
ATOM 721 N N . LEU A 1 92 ? -4.880 -11.061 1.901 1.00 83.75 92 LEU A N 1
ATOM 722 C CA . LEU A 1 92 ? -5.446 -9.941 1.135 1.00 83.75 92 LEU A CA 1
ATOM 723 C C . LEU A 1 92 ? -4.391 -9.213 0.288 1.00 83.75 92 LEU A C 1
ATOM 725 O O . LEU A 1 92 ? -4.628 -8.922 -0.883 1.00 83.75 92 LEU A O 1
ATOM 729 N N . ASP A 1 93 ? -3.216 -8.929 0.861 1.00 82.31 93 ASP A N 1
ATOM 730 C CA . ASP A 1 93 ? -2.110 -8.255 0.168 1.00 82.31 93 ASP A CA 1
ATOM 731 C C . ASP A 1 93 ? -1.638 -9.092 -1.033 1.00 82.31 93 ASP A C 1
ATOM 733 O O . ASP A 1 93 ? -1.399 -8.542 -2.112 1.00 82.31 93 ASP A O 1
ATOM 737 N N . SER A 1 94 ? -1.573 -10.420 -0.875 1.00 81.00 94 SER A N 1
ATOM 738 C CA . SER A 1 94 ? -1.245 -11.347 -1.964 1.00 81.00 94 SER A CA 1
ATOM 739 C C . SER A 1 94 ? -2.225 -11.232 -3.130 1.00 81.00 94 SER A C 1
ATOM 741 O O . SER A 1 94 ? -1.798 -11.279 -4.277 1.00 81.00 94 SER A O 1
ATOM 743 N N . PHE A 1 95 ? -3.515 -11.014 -2.868 1.00 76.31 95 PHE A N 1
ATOM 744 C CA . PHE A 1 95 ? -4.512 -10.831 -3.922 1.00 76.31 95 PHE A CA 1
ATOM 745 C C . PHE A 1 95 ? -4.453 -9.431 -4.550 1.00 76.31 95 PHE A C 1
ATOM 747 O O . PHE A 1 95 ? -4.493 -9.284 -5.771 1.00 76.31 95 PHE A O 1
ATOM 754 N N . LEU A 1 96 ? -4.363 -8.381 -3.729 1.00 80.56 96 LEU A N 1
ATOM 755 C CA . LEU A 1 96 ? -4.426 -6.994 -4.199 1.00 80.56 96 LEU A CA 1
ATOM 756 C C . LEU A 1 96 ? -3.193 -6.565 -4.995 1.00 80.56 96 LEU A C 1
ATOM 758 O O . LEU A 1 96 ? -3.317 -5.784 -5.944 1.00 80.56 96 LEU A O 1
ATOM 762 N N . GLN A 1 97 ? -2.020 -7.028 -4.562 1.00 73.12 97 GLN A N 1
ATOM 763 C CA . GLN A 1 97 ? -0.708 -6.577 -5.024 1.00 73.12 97 GLN A CA 1
ATOM 764 C C . GLN A 1 97 ? 0.118 -7.733 -5.603 1.00 73.12 97 GLN A C 1
ATOM 766 O O . GLN A 1 97 ? 1.350 -7.712 -5.544 1.00 73.12 97 GLN A O 1
ATOM 771 N N . TYR A 1 98 ? -0.539 -8.751 -6.170 1.00 76.38 98 TYR A N 1
ATOM 772 C CA . TYR A 1 98 ? 0.173 -9.842 -6.825 1.00 76.38 98 TYR A CA 1
ATOM 773 C C . TYR A 1 98 ? 1.011 -9.316 -7.995 1.00 76.38 98 TYR A C 1
ATOM 775 O O . TYR A 1 98 ? 0.483 -8.874 -9.015 1.00 76.38 98 TYR A O 1
ATOM 783 N N . ILE A 1 99 ? 2.332 -9.418 -7.864 1.00 78.44 99 ILE A N 1
ATOM 784 C CA . ILE A 1 99 ? 3.270 -9.231 -8.970 1.00 78.44 99 ILE A CA 1
ATOM 785 C C . ILE A 1 99 ? 3.915 -10.593 -9.236 1.00 78.44 99 ILE A C 1
ATOM 787 O O . ILE A 1 99 ? 4.675 -11.068 -8.379 1.00 78.44 99 ILE A O 1
ATOM 791 N N . PRO A 1 100 ? 3.652 -11.226 -10.395 1.00 86.81 100 PRO A N 1
ATOM 792 C CA . PRO A 1 100 ? 4.271 -12.495 -10.745 1.00 86.81 100 PRO A CA 1
ATOM 793 C C . PRO A 1 100 ? 5.798 -12.409 -10.669 1.00 86.81 100 PRO A C 1
ATOM 795 O O . PRO A 1 100 ? 6.402 -11.422 -11.094 1.00 86.81 100 PRO A O 1
ATOM 798 N N . ASN A 1 101 ? 6.449 -13.461 -10.169 1.00 88.88 101 ASN A N 1
ATOM 799 C CA . ASN A 1 101 ? 7.906 -13.452 -10.007 1.00 88.88 101 ASN A CA 1
ATOM 800 C C . ASN A 1 101 ? 8.647 -13.275 -11.344 1.00 88.88 101 ASN A C 1
ATOM 802 O O . ASN A 1 101 ? 9.673 -12.602 -11.378 1.00 88.88 101 ASN A O 1
ATOM 806 N N . TRP A 1 102 ? 8.101 -13.784 -12.453 1.00 94.00 102 TRP A N 1
ATOM 807 C CA . TRP A 1 102 ? 8.689 -13.587 -13.781 1.00 94.00 102 TRP A CA 1
ATOM 808 C C . TRP A 1 102 ? 8.672 -12.115 -14.219 1.00 94.00 102 TRP A C 1
ATOM 810 O O . TRP A 1 102 ? 9.634 -11.667 -14.836 1.00 94.00 102 TRP A O 1
ATOM 820 N N . VAL A 1 103 ? 7.642 -11.337 -13.849 1.00 94.75 103 VAL A N 1
ATOM 821 C CA . VAL A 1 103 ? 7.579 -9.892 -14.142 1.00 94.75 103 VAL A CA 1
ATOM 822 C C . VAL A 1 103 ? 8.693 -9.171 -13.395 1.00 94.75 103 VAL A C 1
ATOM 824 O O . VAL A 1 103 ? 9.378 -8.339 -13.980 1.00 94.75 103 VAL A O 1
ATOM 827 N N . LYS A 1 104 ? 8.929 -9.525 -12.124 1.00 93.94 104 LYS A N 1
ATOM 828 C CA . LYS A 1 104 ? 10.024 -8.943 -11.327 1.00 93.94 104 LYS A CA 1
ATOM 829 C C . LYS A 1 104 ? 11.378 -9.182 -11.995 1.00 93.94 104 LYS A C 1
ATOM 831 O O . LYS A 1 104 ? 12.173 -8.254 -12.112 1.00 93.94 104 LYS A O 1
ATOM 836 N N . VAL A 1 105 ? 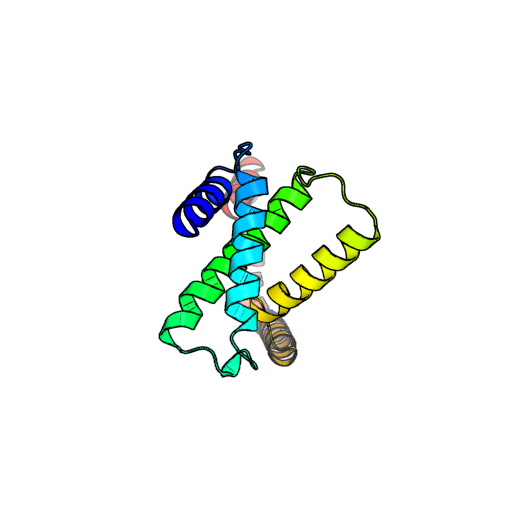11.613 -10.405 -12.474 1.00 96.25 105 VAL A N 1
ATOM 837 C CA . VAL A 1 105 ? 12.844 -10.774 -13.189 1.00 96.25 105 VAL A CA 1
ATOM 838 C C . VAL A 1 105 ? 12.953 -10.022 -14.520 1.00 96.25 105 VAL A C 1
ATOM 840 O O . VAL A 1 105 ? 14.001 -9.451 -14.811 1.00 96.25 105 VAL A O 1
ATOM 843 N N . ALA A 1 106 ? 11.874 -9.956 -15.303 1.00 96.88 106 ALA A N 1
ATOM 844 C CA . ALA A 1 106 ? 11.856 -9.259 -16.587 1.00 96.88 106 ALA A CA 1
ATOM 845 C C . ALA A 1 106 ? 12.135 -7.754 -16.438 1.00 96.88 106 ALA A C 1
ATOM 847 O O . ALA A 1 106 ? 12.956 -7.208 -17.171 1.00 96.88 106 ALA A O 1
ATOM 848 N N . VAL A 1 107 ? 11.510 -7.094 -15.457 1.00 95.94 107 VAL A N 1
ATOM 849 C CA . VAL A 1 107 ? 11.744 -5.672 -15.158 1.00 95.94 107 VAL A CA 1
ATOM 850 C C . VAL A 1 107 ? 13.178 -5.446 -14.685 1.00 95.94 107 VAL A C 1
ATOM 852 O O . VAL A 1 107 ? 13.825 -4.514 -15.154 1.00 95.94 107 VAL A O 1
ATOM 855 N N . ALA A 1 108 ? 13.712 -6.308 -13.813 1.00 96.00 108 ALA A N 1
ATOM 856 C CA . ALA A 1 108 ? 15.095 -6.200 -13.352 1.00 96.00 108 ALA A CA 1
ATOM 857 C C . ALA A 1 108 ? 16.102 -6.310 -14.511 1.00 96.00 108 ALA A C 1
ATOM 859 O O . ALA A 1 108 ? 17.025 -5.501 -14.602 1.00 96.00 108 ALA A O 1
ATOM 860 N N . LEU A 1 109 ? 15.897 -7.257 -15.432 1.00 96.38 109 LEU A N 1
ATOM 861 C CA . LEU A 1 109 ? 16.735 -7.404 -16.624 1.00 96.38 109 LEU A CA 1
ATOM 862 C C . LEU A 1 109 ? 16.587 -6.217 -17.579 1.00 96.38 109 LEU A C 1
ATOM 864 O O . LEU A 1 109 ? 17.591 -5.709 -18.070 1.00 96.38 109 LEU A O 1
ATOM 868 N N . ALA A 1 110 ? 15.363 -5.739 -17.813 1.00 95.38 110 ALA A N 1
ATOM 869 C CA . ALA A 1 110 ? 15.115 -4.578 -18.663 1.00 95.38 110 ALA A CA 1
ATOM 870 C C . ALA A 1 110 ? 15.777 -3.306 -18.107 1.00 95.38 110 ALA A C 1
ATOM 872 O O . ALA A 1 110 ? 16.402 -2.563 -18.861 1.00 95.38 110 ALA A O 1
ATOM 873 N N . LEU A 1 111 ? 15.706 -3.079 -16.791 1.00 94.75 111 LEU A N 1
ATOM 874 C CA . LEU A 1 111 ? 16.391 -1.968 -16.123 1.00 94.75 111 LEU A CA 1
ATOM 875 C C . LEU A 1 111 ? 17.918 -2.132 -16.165 1.00 94.75 111 LEU A C 1
ATOM 877 O O . LEU A 1 111 ? 18.635 -1.174 -16.459 1.00 94.75 111 LEU A O 1
ATOM 881 N N . GLY A 1 112 ? 18.429 -3.346 -15.937 1.00 93.88 112 GLY A N 1
ATOM 882 C CA . GLY A 1 112 ? 19.860 -3.643 -16.026 1.00 93.88 112 GLY A CA 1
ATOM 883 C C . GLY A 1 112 ? 20.421 -3.404 -17.430 1.00 93.88 112 GLY A C 1
ATOM 884 O O . GLY A 1 112 ? 21.389 -2.669 -17.600 1.00 93.88 112 GLY A O 1
ATOM 885 N N . LEU A 1 113 ? 19.772 -3.941 -18.462 1.00 94.62 113 LEU A N 1
ATOM 886 C CA . LEU A 1 113 ? 20.175 -3.729 -19.855 1.00 94.62 113 LEU A CA 1
ATOM 887 C C . LEU A 1 113 ? 19.971 -2.272 -20.292 1.00 94.62 113 LEU A C 1
ATOM 889 O O . LEU A 1 113 ? 20.816 -1.707 -20.984 1.00 94.62 113 LEU A O 1
ATOM 893 N N . GLY A 1 114 ? 18.886 -1.634 -19.848 1.00 91.00 114 GLY A N 1
ATOM 894 C CA . GLY A 1 114 ? 18.590 -0.232 -20.133 1.00 91.00 114 GLY A CA 1
ATOM 895 C C . GLY A 1 114 ? 19.664 0.719 -19.606 1.00 91.00 114 GLY A C 1
ATOM 896 O O . GLY A 1 114 ? 20.075 1.632 -20.323 1.00 91.00 114 GLY A O 1
ATOM 897 N N . THR A 1 115 ? 20.184 0.476 -18.398 1.00 89.19 115 THR A N 1
ATOM 898 C CA . THR A 1 115 ? 21.311 1.256 -17.861 1.00 89.19 115 THR A CA 1
ATOM 899 C C . THR A 1 115 ? 22.601 0.983 -18.634 1.00 89.19 115 THR A C 1
ATOM 901 O O . THR A 1 115 ? 23.277 1.937 -19.013 1.00 89.19 115 THR A O 1
ATOM 904 N N . MET A 1 116 ? 22.899 -0.275 -18.980 1.00 87.19 116 MET A N 1
ATOM 905 C CA . MET A 1 116 ? 24.095 -0.634 -19.763 1.00 87.19 116 MET A CA 1
ATOM 906 C C . MET A 1 116 ? 24.102 -0.084 -21.197 1.00 87.19 116 MET A C 1
ATOM 908 O O . MET A 1 116 ? 25.175 0.134 -21.753 1.00 87.19 116 MET A O 1
ATOM 912 N N . VAL A 1 117 ? 22.943 0.162 -21.813 1.00 86.25 117 VAL A N 1
ATOM 913 C CA . VAL A 1 117 ? 22.853 0.739 -23.169 1.00 86.25 117 VAL A CA 1
ATOM 914 C C . VAL A 1 117 ? 22.704 2.264 -23.122 1.00 86.25 117 VAL A C 1
ATOM 916 O O . VAL A 1 117 ? 23.310 2.983 -23.918 1.00 86.25 117 VAL A O 1
ATOM 919 N N . GLY A 1 118 ? 21.929 2.784 -22.167 1.00 82.69 118 GLY A N 1
ATOM 920 C CA . GLY A 1 118 ? 21.635 4.211 -22.022 1.00 82.69 118 GLY A CA 1
ATOM 921 C C . GLY A 1 118 ? 22.753 5.043 -21.383 1.00 82.69 118 GLY A C 1
ATOM 922 O O . GLY A 1 118 ? 22.755 6.268 -21.542 1.00 82.69 118 GLY A O 1
ATOM 923 N N . TRP A 1 119 ? 23.722 4.412 -20.703 1.00 86.19 119 TRP A N 1
ATOM 924 C CA . TRP A 1 119 ? 24.739 5.118 -19.909 1.00 86.19 119 TRP A CA 1
ATOM 925 C C . TRP A 1 119 ? 25.519 6.169 -20.701 1.00 86.19 119 TRP A C 1
ATOM 927 O O . TRP A 1 119 ? 25.743 7.267 -20.198 1.00 86.19 119 TRP A O 1
ATOM 937 N N . LYS A 1 120 ? 25.882 5.886 -21.960 1.00 85.12 120 LYS A N 1
ATOM 938 C CA . LYS A 1 120 ? 26.739 6.774 -22.758 1.00 85.12 120 LYS A CA 1
ATOM 939 C C . LYS A 1 120 ? 26.113 8.156 -22.954 1.00 85.12 120 LYS A C 1
ATOM 941 O O . LYS A 1 120 ? 26.810 9.160 -22.858 1.00 85.12 120 LYS A O 1
ATOM 946 N N . ARG A 1 121 ? 24.798 8.240 -23.190 1.00 85.25 121 ARG A N 1
ATOM 947 C CA . ARG A 1 121 ? 24.115 9.542 -23.316 1.00 85.25 121 ARG A CA 1
ATOM 948 C C . ARG A 1 121 ? 24.014 10.259 -21.973 1.00 85.25 121 ARG A C 1
ATOM 950 O O . ARG A 1 121 ? 24.204 11.472 -21.931 1.00 85.25 121 ARG A O 1
ATOM 957 N N . ILE A 1 122 ? 23.750 9.528 -20.891 1.00 86.25 122 ILE A N 1
ATOM 958 C CA . ILE A 1 122 ? 23.636 10.104 -19.546 1.00 86.25 122 ILE A CA 1
ATOM 959 C C . ILE A 1 122 ? 24.988 10.681 -19.105 1.00 86.25 122 ILE A C 1
ATOM 961 O O . ILE A 1 122 ? 25.044 11.835 -18.697 1.00 86.25 122 ILE A O 1
ATOM 965 N N . VAL A 1 123 ? 26.088 9.944 -19.275 1.00 84.88 123 VAL A N 1
ATOM 966 C CA . VAL A 1 123 ? 27.436 10.400 -18.898 1.00 84.88 123 VAL A CA 1
ATOM 967 C C . VAL A 1 123 ? 27.887 11.594 -19.737 1.00 84.88 123 VAL A C 1
ATOM 969 O O . VAL A 1 123 ? 28.327 12.591 -19.175 1.00 84.88 123 VAL A O 1
ATOM 972 N N . VAL A 1 124 ? 27.713 11.556 -21.062 1.00 84.75 124 VAL A N 1
ATOM 973 C CA . VAL A 1 124 ? 28.127 12.676 -21.927 1.00 84.75 124 VAL A CA 1
ATOM 974 C C . VAL A 1 124 ? 27.324 13.947 -21.627 1.00 84.75 124 VAL A C 1
ATOM 976 O O . VAL A 1 124 ? 27.857 15.053 -21.673 1.00 84.75 124 VAL A O 1
ATOM 979 N N . THR A 1 125 ? 26.035 13.827 -21.302 1.00 84.88 125 THR A N 1
ATOM 980 C CA . THR A 1 125 ? 25.186 15.011 -21.095 1.00 84.88 125 THR A CA 1
ATOM 981 C C . THR A 1 125 ? 25.252 15.524 -19.656 1.00 84.88 125 THR A C 1
ATOM 983 O O . THR A 1 125 ? 25.456 16.714 -19.434 1.00 84.88 125 THR A O 1
ATOM 986 N N . VAL A 1 126 ? 25.118 14.642 -18.667 1.00 82.31 126 VAL A N 1
ATOM 987 C CA . VAL A 1 126 ? 25.106 15.020 -17.248 1.00 82.31 126 VAL A CA 1
ATOM 988 C C . VAL A 1 126 ? 26.527 15.112 -16.694 1.00 82.31 126 VAL A C 1
ATOM 990 O O . VAL A 1 126 ? 26.868 16.108 -16.066 1.00 82.31 126 VAL A O 1
ATOM 993 N N . GLY A 1 127 ? 27.376 14.119 -16.964 1.00 77.19 127 GLY A N 1
ATOM 994 C CA . GLY A 1 127 ? 28.740 14.055 -16.430 1.00 77.19 127 GLY A CA 1
ATOM 995 C C . GLY A 1 127 ? 29.720 15.003 -17.124 1.00 77.19 127 GLY A C 1
ATOM 996 O O . GLY A 1 127 ? 30.433 15.748 -16.459 1.00 77.19 127 GLY A O 1
ATOM 997 N N . GLU A 1 128 ? 29.750 15.014 -18.458 1.00 83.19 128 GLU A N 1
ATOM 998 C CA . GLU A 1 128 ? 30.764 15.769 -19.211 1.00 83.19 128 GLU A CA 1
ATOM 999 C C . GLU A 1 128 ? 30.345 17.198 -19.586 1.00 83.19 128 GLU A C 1
ATOM 1001 O O . GLU A 1 128 ? 31.221 18.052 -19.748 1.00 83.19 128 GLU A O 1
ATOM 1006 N N . ARG A 1 129 ? 29.041 17.473 -19.756 1.00 79.75 129 ARG A N 1
ATOM 1007 C CA . ARG A 1 129 ? 28.531 18.816 -20.100 1.00 79.75 129 ARG A CA 1
ATOM 1008 C C . ARG A 1 129 ? 28.032 19.579 -18.874 1.00 79.75 129 ARG A C 1
ATOM 1010 O O . ARG A 1 129 ? 28.619 20.602 -18.543 1.00 79.75 129 ARG A O 1
ATOM 1017 N N . ILE A 1 130 ? 26.990 19.094 -18.188 1.00 79.00 130 ILE A N 1
ATOM 1018 C CA . ILE A 1 130 ? 26.423 19.786 -17.010 1.00 79.00 130 ILE A CA 1
ATOM 1019 C C . ILE A 1 130 ? 27.425 19.792 -15.844 1.00 79.00 130 ILE A C 1
ATOM 1021 O O . ILE A 1 130 ? 27.641 20.834 -15.232 1.00 79.00 130 ILE A O 1
ATOM 1025 N N . GLY A 1 131 ? 28.103 18.668 -15.591 1.00 70.88 131 GLY A N 1
ATOM 1026 C CA . GLY A 1 131 ? 29.027 18.495 -14.463 1.00 70.88 131 GLY A CA 1
ATOM 1027 C C . GLY A 1 131 ? 30.284 19.376 -14.468 1.00 70.88 131 GLY A C 1
ATOM 1028 O O . GLY A 1 131 ? 30.968 19.450 -13.451 1.00 70.88 131 GLY A O 1
ATOM 1029 N N . LYS A 1 132 ? 30.598 20.071 -15.571 1.00 72.94 132 LYS A N 1
ATOM 1030 C CA . LYS A 1 132 ? 31.714 21.037 -15.631 1.00 72.94 132 LYS A CA 1
ATOM 1031 C C . LYS A 1 132 ? 31.354 22.414 -15.076 1.00 72.94 132 LYS A C 1
ATOM 1033 O O . LYS A 1 132 ? 32.249 23.213 -14.810 1.00 72.94 132 LYS A O 1
ATOM 1038 N N . HIS A 1 133 ? 30.068 22.706 -14.913 1.00 78.62 133 HIS A N 1
ATOM 1039 C CA . HIS A 1 133 ? 29.617 23.938 -14.285 1.00 78.62 133 HIS A CA 1
ATOM 1040 C C . HIS A 1 133 ? 29.519 23.721 -12.776 1.00 78.62 133 HIS A C 1
ATOM 1042 O O . HIS A 1 133 ? 28.771 22.864 -12.311 1.00 78.62 133 HIS A O 1
ATOM 1048 N N . HIS A 1 134 ? 30.267 24.503 -11.998 1.00 78.19 134 HIS A N 1
ATOM 1049 C CA . HIS A 1 134 ? 30.152 24.481 -10.544 1.00 78.19 134 HIS A CA 1
ATOM 1050 C C . HIS A 1 134 ? 28.752 24.965 -10.141 1.00 78.19 134 HIS A C 1
ATOM 1052 O O . HIS A 1 134 ? 28.450 26.153 -10.249 1.00 78.19 134 HIS A O 1
ATOM 1058 N N . MET A 1 135 ? 27.887 24.048 -9.701 1.00 81.81 135 MET A N 1
ATOM 1059 C CA . MET A 1 135 ? 26.607 24.411 -9.093 1.00 81.81 135 MET A CA 1
ATOM 1060 C C . MET A 1 135 ? 26.853 24.922 -7.677 1.00 81.81 135 MET A C 1
ATOM 1062 O O . MET A 1 135 ? 27.643 24.353 -6.922 1.00 8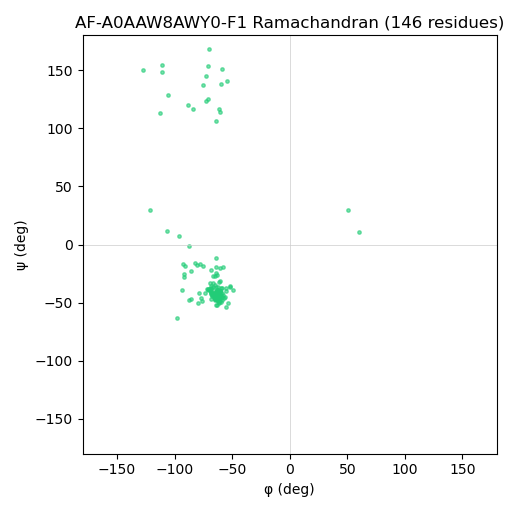1.81 135 MET A O 1
ATOM 1066 N N . THR A 1 136 ? 26.167 25.998 -7.303 1.00 89.44 136 THR A N 1
ATOM 1067 C CA . THR A 1 136 ? 26.200 26.471 -5.918 1.00 89.44 136 THR A CA 1
ATOM 1068 C C . THR A 1 136 ? 25.429 25.503 -5.022 1.00 89.44 136 THR A C 1
ATOM 1070 O O . THR A 1 136 ? 24.489 24.840 -5.466 1.00 89.44 136 THR A O 1
ATOM 1073 N N . TYR A 1 137 ? 25.775 25.453 -3.735 1.00 87.44 137 TYR A N 1
ATOM 1074 C CA . TYR A 1 137 ? 25.064 24.623 -2.756 1.00 87.44 137 TYR A CA 1
ATOM 1075 C C . TYR A 1 137 ? 23.541 24.860 -2.764 1.00 87.44 137 TYR A C 1
ATOM 1077 O O . TYR A 1 137 ? 22.774 23.909 -2.643 1.00 87.44 137 TYR A O 1
ATOM 1085 N N . GLY A 1 138 ? 23.091 26.101 -2.997 1.00 89.31 138 GLY A N 1
ATOM 1086 C CA . GLY A 1 138 ? 21.665 26.429 -3.119 1.00 89.31 138 GLY A CA 1
ATOM 1087 C C . GLY A 1 138 ? 20.997 25.846 -4.371 1.00 89.31 138 GLY A C 1
ATOM 1088 O O . GLY A 1 138 ? 19.851 25.402 -4.302 1.00 89.31 138 GLY A O 1
ATOM 1089 N N . GLN A 1 139 ? 21.708 25.785 -5.502 1.00 88.25 139 GLN A N 1
ATOM 1090 C CA . GLN A 1 139 ? 21.218 25.127 -6.720 1.00 88.25 139 GLN A CA 1
ATOM 1091 C C . GLN A 1 139 ? 21.150 23.604 -6.548 1.00 88.25 139 GLN A C 1
ATOM 1093 O O . GLN A 1 139 ? 20.187 22.993 -7.002 1.00 88.25 139 GLN A O 1
ATOM 1098 N N . GLY A 1 140 ? 22.127 23.007 -5.855 1.00 85.62 140 GLY A N 1
ATOM 1099 C CA . GLY A 1 140 ? 22.110 21.583 -5.502 1.00 85.62 140 GLY A CA 1
ATOM 1100 C C . GLY A 1 140 ? 20.930 21.223 -4.594 1.00 85.62 140 GLY A C 1
ATOM 1101 O O . GLY A 1 140 ? 20.159 20.327 -4.921 1.00 85.62 140 GLY A O 1
ATOM 1102 N N . MET A 1 141 ? 20.721 21.994 -3.521 1.00 88.31 141 MET A N 1
ATOM 1103 C CA . MET A 1 141 ? 19.589 21.808 -2.603 1.00 88.31 141 MET A CA 1
ATOM 1104 C C . MET A 1 141 ? 18.237 21.971 -3.313 1.00 88.31 141 MET A C 1
ATOM 1106 O O . MET A 1 141 ? 17.311 21.202 -3.073 1.00 88.31 141 MET A O 1
ATOM 1110 N N . SER A 1 142 ? 18.124 22.947 -4.220 1.00 89.69 142 SER A N 1
ATOM 1111 C CA . SER A 1 142 ? 16.895 23.160 -4.996 1.00 89.69 142 SER A CA 1
ATOM 1112 C C . SER A 1 142 ? 16.616 22.008 -5.969 1.00 89.69 142 SER A C 1
ATOM 1114 O O . SER A 1 142 ? 15.462 21.641 -6.155 1.00 89.69 142 SER A O 1
ATOM 1116 N N . ALA A 1 143 ? 17.653 21.420 -6.577 1.00 86.38 143 ALA A N 1
ATOM 1117 C CA . ALA A 1 143 ? 17.504 20.275 -7.474 1.00 86.38 143 ALA A CA 1
ATOM 1118 C C . ALA A 1 143 ? 17.060 19.008 -6.726 1.00 86.38 143 ALA A C 1
ATOM 1120 O O . ALA A 1 143 ? 16.192 18.288 -7.212 1.00 86.38 143 ALA A O 1
ATOM 1121 N N . GLU A 1 144 ? 17.611 18.759 -5.535 1.00 85.62 144 GLU A N 1
ATOM 1122 C CA . GLU A 1 144 ? 17.220 17.618 -4.701 1.00 85.62 144 GLU A CA 1
ATOM 1123 C C . GLU A 1 144 ? 15.778 17.752 -4.189 1.00 85.62 144 GLU A C 1
ATOM 1125 O O . GLU A 1 144 ? 15.006 16.802 -4.289 1.00 85.62 144 GLU A O 1
ATOM 1130 N N . LEU A 1 145 ? 15.378 18.950 -3.744 1.00 89.12 145 LEU A N 1
ATOM 1131 C CA . LEU A 1 145 ? 14.012 19.229 -3.282 1.00 89.12 145 LEU A CA 1
ATOM 1132 C C . LEU A 1 145 ? 12.934 19.066 -4.363 1.00 89.12 145 LEU A C 1
ATOM 1134 O O . LEU A 1 145 ? 11.779 18.840 -4.022 1.00 89.12 145 LEU A O 1
ATOM 1138 N N . VAL A 1 146 ? 13.279 19.224 -5.643 1.00 89.31 146 VAL A N 1
ATOM 1139 C CA . VAL A 1 146 ? 12.335 19.068 -6.766 1.00 89.31 146 VAL A CA 1
ATOM 1140 C C . VAL A 1 146 ? 12.329 17.636 -7.315 1.00 89.31 146 VAL A C 1
ATOM 1142 O O . VAL A 1 146 ? 11.346 17.221 -7.924 1.00 89.31 146 VAL A O 1
ATOM 1145 N N . ALA A 1 147 ? 13.424 16.890 -7.144 1.00 83.19 147 ALA A N 1
ATOM 1146 C CA . ALA A 1 147 ? 13.563 15.531 -7.664 1.00 83.19 147 ALA A CA 1
ATOM 1147 C C . ALA A 1 147 ? 12.988 14.440 -6.739 1.00 83.19 147 ALA A C 1
ATOM 1149 O O . ALA A 1 147 ? 12.689 13.350 -7.235 1.00 83.19 147 ALA A O 1
ATOM 1150 N N . MET A 1 148 ? 12.863 14.707 -5.432 1.00 60.78 148 MET A N 1
ATOM 1151 C CA . MET A 1 148 ? 12.165 13.846 -4.458 1.00 60.78 148 MET A CA 1
ATOM 1152 C C . MET A 1 148 ? 10.658 14.098 -4.433 1.00 60.78 148 MET A C 1
ATOM 1154 O O . MET A 1 148 ? 9.923 13.103 -4.234 1.00 60.78 148 MET A O 1
#

Organism: Acinetobacter lwoffii (NCBI:txid28090)

Mean predicted aligned error: 9.4 Å

Foldseek 3Di:
DLVVLLVLLVCCVVVVDDDPVPQVSLVVLVVVLCVVVVVDPDPVRDDPVCVVVSLSSLVSSLVSVVSCVVVVNDPDDDPVVVVVVVVVSVVSCCVNPPDDPVNVVVVVVCVVVCCVVVVVVCCVPVVVPVVVDDDDPVNVVVVVVVVD